Protein AF-A0A3S0EHK7-F1 (afdb_monomer)

Foldseek 3Di:
DDDDDPDPDPPDDDDDDDDPVVVVVLCVVCVVVVHDSVVSVCCVVPPDPDDDPDPDDAAEQDADPVLLVLLVVLLVVLLVQLVCCVPPVDDRDPCVVVSLVVLVVSLCVSVVCVVVTPAHAYDPSRLVSLVSSLVSLVSVCVSCVVNVHDDDPSSVVSNVSSVVVNVRHPYPVPD

Sequence (175 aa):
MGRPRKDEPRDQQHNIRFTAAEIVRIQQNAARSGKTLLEFSRTALLRRPRPPRGKNAPTLIVFSAPVIAAWQQLGAQLNDIAHRMNARDVLPPSELRRILAELQRLLRSGLRHYRDHARYALAPPVRFHLRKVGANLVQLRQRHDDLGLPAPAALLRLLEAIRAIMRGDRSPDAA

Structure (mmCIF, N/CA/C/O backbone):
data_AF-A0A3S0EHK7-F1
#
_entry.id   AF-A0A3S0EHK7-F1
#
loop_
_atom_site.group_PDB
_atom_site.id
_atom_site.type_symbol
_atom_site.label_atom_id
_atom_site.label_alt_id
_atom_site.label_comp_id
_atom_site.label_asym_id
_atom_site.label_entity_id
_atom_site.label_seq_id
_atom_site.pdbx_PDB_ins_code
_atom_site.Cartn_x
_atom_site.Cartn_y
_atom_site.Cartn_z
_atom_site.occupancy
_atom_site.B_iso_or_equiv
_atom_site.auth_seq_id
_atom_site.auth_comp_id
_atom_site.auth_asym_id
_atom_site.auth_atom_id
_atom_site.pdbx_PDB_model_num
ATOM 1 N N . MET A 1 1 ? 8.890 -2.214 38.160 1.00 37.72 1 MET A N 1
ATOM 2 C CA . MET A 1 1 ? 7.509 -1.967 37.682 1.00 37.72 1 MET A CA 1
ATOM 3 C C . MET A 1 1 ? 7.203 -0.484 37.862 1.00 37.72 1 MET A C 1
ATOM 5 O O . MET A 1 1 ? 6.965 -0.059 38.984 1.00 37.72 1 MET A O 1
ATOM 9 N N . GLY A 1 2 ? 7.333 0.331 36.809 1.00 51.59 2 GLY A N 1
ATOM 10 C CA . GLY A 1 2 ? 7.104 1.779 36.895 1.00 51.59 2 GLY A CA 1
ATOM 11 C C . GLY A 1 2 ? 5.619 2.096 37.089 1.00 51.59 2 GLY A C 1
ATOM 12 O O . GLY A 1 2 ? 4.790 1.671 36.290 1.00 51.59 2 GLY A O 1
ATOM 13 N N . ARG A 1 3 ? 5.281 2.807 38.168 1.00 45.50 3 ARG A N 1
ATOM 14 C CA . ARG A 1 3 ? 3.918 3.266 38.474 1.00 45.50 3 ARG A CA 1
ATOM 15 C C . ARG A 1 3 ? 3.514 4.362 37.464 1.00 45.50 3 ARG A C 1
ATOM 17 O O . ARG A 1 3 ? 4.344 5.235 37.212 1.00 45.50 3 ARG A O 1
ATOM 24 N N . PRO A 1 4 ? 2.290 4.361 36.898 1.00 50.00 4 PRO A N 1
ATOM 25 C CA . PRO A 1 4 ? 1.850 5.414 35.981 1.00 50.00 4 PRO A CA 1
ATOM 26 C C . PRO A 1 4 ? 1.918 6.783 36.669 1.00 50.00 4 PRO A C 1
ATOM 28 O O . PRO A 1 4 ? 1.369 6.950 37.761 1.00 50.00 4 PRO A O 1
ATOM 31 N N . ARG A 1 5 ? 2.615 7.747 36.057 1.00 57.34 5 ARG A N 1
ATOM 32 C CA . ARG A 1 5 ? 2.638 9.138 36.529 1.00 57.34 5 ARG A CA 1
ATOM 33 C C . ARG A 1 5 ? 1.283 9.777 36.224 1.00 57.34 5 ARG A C 1
ATOM 35 O O . ARG A 1 5 ? 0.713 9.548 35.163 1.00 57.34 5 ARG A O 1
ATOM 42 N N . LYS A 1 6 ? 0.759 10.530 37.188 1.00 56.47 6 LYS A N 1
ATOM 43 C CA . LYS A 1 6 ? -0.621 11.040 37.214 1.00 56.47 6 LYS A CA 1
ATOM 44 C C . LYS A 1 6 ? -0.886 12.152 36.182 1.00 56.47 6 LYS A C 1
ATOM 46 O O . LYS A 1 6 ? -2.045 12.461 35.930 1.00 56.47 6 LYS A O 1
ATOM 51 N N . ASP A 1 7 ? 0.165 12.664 35.540 1.00 58.81 7 ASP A N 1
ATOM 52 C CA . ASP A 1 7 ? 0.149 13.948 34.836 1.00 58.81 7 ASP A CA 1
ATOM 53 C C . ASP A 1 7 ? 0.661 13.843 33.390 1.00 58.81 7 ASP A C 1
ATOM 55 O O . ASP A 1 7 ? 1.531 14.603 32.976 1.00 58.81 7 ASP A O 1
ATOM 59 N N . GLU A 1 8 ? 0.160 12.889 32.601 1.00 61.78 8 GLU A N 1
ATOM 60 C CA . GLU A 1 8 ? 0.342 12.981 31.147 1.00 61.78 8 GLU A CA 1
ATOM 61 C C . GLU A 1 8 ? -0.636 14.044 30.604 1.00 61.78 8 GLU A C 1
ATOM 63 O O . GLU A 1 8 ? -1.859 13.856 30.716 1.00 61.78 8 GLU A O 1
ATOM 68 N N . PRO A 1 9 ? -0.143 15.189 30.087 1.00 69.88 9 PRO A N 1
ATOM 69 C CA . PRO A 1 9 ? -1.007 16.263 29.624 1.00 69.88 9 PRO A CA 1
ATOM 70 C C . PRO A 1 9 ? -1.826 15.789 28.421 1.00 69.88 9 PRO A C 1
ATOM 72 O O . PRO A 1 9 ? -1.322 15.156 27.499 1.00 69.88 9 PRO A O 1
ATOM 75 N N . ARG A 1 10 ? -3.129 16.078 28.446 1.00 73.12 10 ARG A N 1
ATOM 76 C CA . ARG A 1 10 ? -4.066 15.749 27.363 1.00 73.12 10 ARG A CA 1
ATOM 77 C C . ARG A 1 10 ? -4.191 16.960 26.440 1.00 73.12 10 ARG A C 1
ATOM 79 O O . ARG A 1 10 ? -5.172 17.690 26.530 1.00 73.12 10 ARG A O 1
ATOM 86 N N . ASP A 1 11 ? -3.178 17.187 25.614 1.00 83.00 11 ASP A N 1
ATOM 87 C CA . ASP A 1 11 ? -3.013 18.370 24.756 1.00 83.00 11 ASP A CA 1
ATOM 88 C C . ASP A 1 11 ? -3.663 18.243 23.364 1.00 83.00 11 ASP A C 1
ATOM 90 O O . ASP A 1 11 ? -3.889 19.246 22.690 1.00 83.00 11 ASP A O 1
ATOM 94 N N . GLN A 1 12 ? -4.013 17.027 22.935 1.00 77.62 12 GLN A N 1
ATOM 95 C CA . GLN A 1 12 ? -4.626 16.774 21.627 1.00 77.62 12 GLN A CA 1
ATOM 96 C C . GLN A 1 12 ? -6.159 16.710 21.687 1.00 77.62 12 GLN A C 1
ATOM 98 O O . GLN A 1 12 ? -6.745 15.968 22.482 1.00 77.62 12 GLN A O 1
ATOM 103 N N . GLN A 1 13 ? -6.814 17.438 20.777 1.00 84.12 13 GLN A N 1
ATOM 104 C CA . GLN A 1 13 ? -8.269 17.464 20.614 1.00 84.12 13 GLN A CA 1
ATOM 105 C C . GLN A 1 13 ? -8.695 16.849 19.274 1.00 84.12 13 GLN A C 1
ATOM 107 O O . GLN A 1 13 ? -8.179 17.201 18.216 1.00 84.12 13 GLN A O 1
ATOM 112 N N . HIS A 1 14 ? -9.704 15.974 19.315 1.00 81.06 14 HIS A N 1
ATOM 113 C CA . HIS A 1 14 ? -10.404 15.474 18.130 1.00 81.06 14 HIS A CA 1
ATOM 114 C C . HIS A 1 14 ? -11.820 16.050 18.073 1.00 81.06 14 HIS A C 1
ATOM 116 O O . HIS A 1 14 ? -12.615 15.843 18.990 1.00 81.06 14 HIS A O 1
ATOM 122 N N . ASN A 1 15 ? -12.145 16.742 16.980 1.00 86.81 15 ASN A N 1
ATOM 123 C CA . ASN A 1 15 ? -13.466 17.329 16.763 1.00 86.81 15 ASN A CA 1
ATOM 124 C C . ASN A 1 15 ? -14.380 16.337 16.035 1.00 86.81 15 ASN A C 1
ATOM 126 O O . ASN A 1 15 ? -14.099 15.949 14.903 1.00 86.81 15 ASN A O 1
ATOM 130 N N . ILE A 1 16 ? -15.486 15.955 16.676 1.00 85.94 16 ILE A N 1
ATOM 131 C CA . ILE A 1 16 ? -16.514 15.071 16.114 1.00 85.94 16 ILE A CA 1
ATOM 132 C C . ILE A 1 16 ? -17.828 15.849 16.081 1.00 85.94 16 ILE A C 1
ATOM 134 O O . ILE A 1 16 ? -18.211 16.465 17.075 1.00 85.94 16 ILE A O 1
ATOM 138 N N . ARG A 1 17 ? -18.505 15.847 14.930 1.00 90.50 17 ARG A N 1
ATOM 139 C CA . ARG A 1 17 ? -19.806 16.502 14.757 1.00 90.50 17 ARG A CA 1
ATOM 140 C C . ARG A 1 17 ? -20.922 15.500 15.026 1.00 90.50 17 ARG A C 1
ATOM 142 O O . ARG A 1 17 ? -20.837 14.362 14.577 1.00 90.50 17 ARG A O 1
ATOM 149 N N . PHE A 1 18 ? -21.958 15.953 15.720 1.00 87.31 18 PHE A N 1
ATOM 150 C CA . PHE A 1 18 ? -23.148 15.172 16.036 1.00 87.31 18 PHE A CA 1
ATO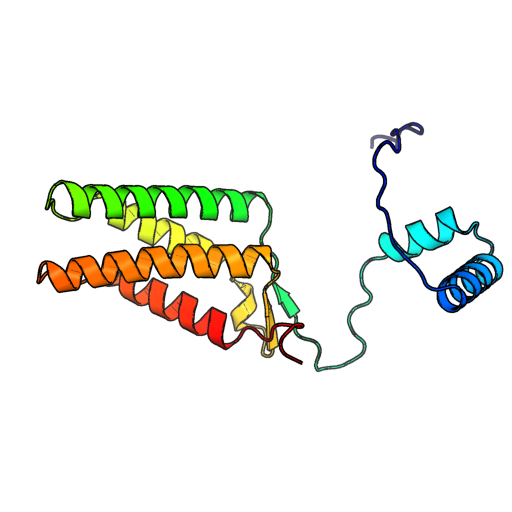M 151 C C . PHE A 1 18 ? -24.393 15.979 15.693 1.00 87.31 18 PHE A C 1
ATOM 153 O O . PHE A 1 18 ? -24.412 17.204 15.815 1.00 87.31 18 PHE A O 1
ATOM 160 N N . THR A 1 19 ? -25.448 15.280 15.310 1.00 90.19 19 THR A N 1
ATOM 161 C CA . THR A 1 19 ? -26.805 15.817 15.278 1.00 90.19 19 THR A CA 1
ATOM 162 C C . THR A 1 19 ? -27.352 15.983 16.700 1.00 90.19 19 THR A C 1
ATOM 164 O O . THR A 1 19 ? -26.865 15.370 17.656 1.00 90.19 19 THR A O 1
ATOM 167 N N . ALA A 1 20 ? -28.413 16.779 16.858 1.00 86.56 20 ALA A N 1
ATOM 168 C CA . ALA A 1 20 ? -29.058 16.976 18.158 1.00 86.56 20 ALA A CA 1
ATOM 169 C C . ALA A 1 20 ? -29.548 15.651 18.781 1.00 86.56 20 ALA A C 1
ATOM 171 O O . ALA A 1 20 ? -29.351 15.411 19.973 1.00 86.56 20 ALA A O 1
ATOM 172 N N . ALA A 1 21 ? -30.119 14.755 17.968 1.00 87.19 21 ALA A N 1
ATOM 173 C CA . ALA A 1 21 ? -30.598 13.449 18.422 1.00 87.19 21 ALA A CA 1
ATOM 174 C C . ALA A 1 21 ? -29.456 12.548 18.926 1.00 87.19 21 ALA A C 1
ATOM 176 O O . ALA A 1 21 ? -29.597 11.847 19.932 1.00 87.19 21 ALA A O 1
ATOM 177 N N . GLU A 1 22 ? -28.303 12.586 18.258 1.00 86.25 22 GLU A N 1
ATOM 178 C CA . GLU A 1 22 ? -27.121 11.833 18.677 1.00 86.25 22 GLU A CA 1
ATOM 179 C C . GLU A 1 22 ? -26.559 12.356 19.999 1.00 86.25 22 GLU A C 1
ATOM 181 O O . GLU A 1 22 ? -26.234 11.549 20.869 1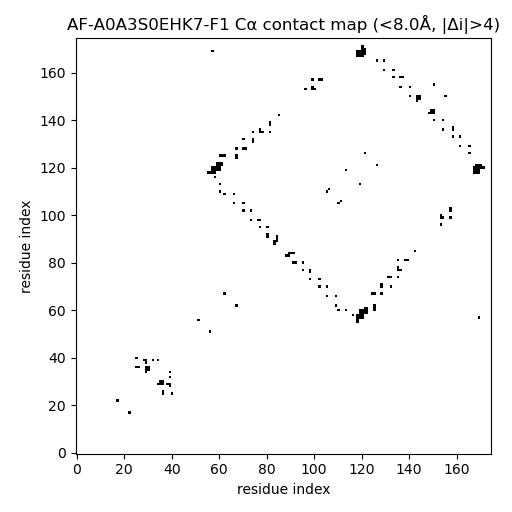.00 86.25 22 GLU A O 1
ATOM 186 N N . ILE A 1 23 ? -26.516 13.679 20.202 1.00 90.38 23 ILE A N 1
ATOM 187 C CA . ILE A 1 23 ? -26.066 14.274 21.470 1.00 90.38 23 ILE A CA 1
ATOM 188 C C . ILE A 1 23 ? -26.931 13.794 22.636 1.00 90.38 23 ILE A C 1
ATOM 190 O O . ILE A 1 23 ? -26.388 13.313 23.634 1.00 90.38 23 ILE A O 1
ATOM 194 N N . VAL A 1 24 ? -28.260 13.846 22.496 1.00 91.00 24 VAL A N 1
ATOM 195 C CA . VAL A 1 24 ? -29.192 13.366 23.532 1.00 91.00 24 VAL A CA 1
ATOM 196 C C . VAL A 1 24 ? -28.928 11.895 23.852 1.00 91.00 24 VAL A C 1
ATOM 198 O O . VAL A 1 24 ? -28.834 11.506 25.017 1.00 91.00 24 VAL A O 1
ATOM 201 N N . ARG A 1 25 ? -28.729 11.065 22.824 1.00 91.38 25 ARG A N 1
ATOM 202 C CA . ARG A 1 25 ? -28.456 9.635 22.997 1.00 91.38 25 ARG A CA 1
ATOM 203 C C . ARG A 1 25 ? -27.138 9.378 23.728 1.00 91.38 25 ARG A C 1
ATOM 205 O O . ARG A 1 25 ? -27.076 8.498 24.588 1.00 91.38 25 ARG A O 1
ATOM 212 N N . ILE A 1 26 ? -26.080 10.120 23.408 1.00 90.25 26 ILE A N 1
ATOM 213 C CA . ILE A 1 26 ? -24.777 9.969 24.070 1.00 90.25 26 ILE A CA 1
ATOM 214 C C . ILE A 1 26 ? -24.874 10.426 25.531 1.00 90.25 26 ILE A C 1
ATOM 216 O O . ILE A 1 26 ? -24.382 9.720 26.410 1.00 90.25 26 ILE A O 1
ATOM 220 N N . GLN A 1 27 ? -25.558 11.538 25.813 1.00 91.25 27 GLN A N 1
ATOM 221 C CA . GLN A 1 27 ? -25.785 12.024 27.178 1.00 91.25 27 GLN A CA 1
ATOM 222 C C . GLN A 1 27 ? -26.566 11.015 28.028 1.00 91.25 27 GLN A C 1
ATOM 224 O O . GLN A 1 27 ? -26.149 10.696 29.141 1.00 91.25 27 GLN A O 1
ATOM 229 N N . GLN A 1 28 ? -27.643 10.437 27.489 1.00 89.38 28 GLN A N 1
ATOM 230 C CA . GLN A 1 28 ? -28.406 9.384 28.167 1.00 89.38 28 GLN A CA 1
ATOM 231 C C . GLN A 1 28 ? -27.545 8.151 28.466 1.00 89.38 28 GLN A C 1
ATOM 233 O O . GLN A 1 28 ? -27.627 7.578 29.552 1.00 89.38 28 GLN A O 1
ATOM 238 N N . ASN A 1 29 ? -26.695 7.736 27.524 1.00 89.19 29 ASN A N 1
ATOM 239 C CA . ASN A 1 29 ? -25.797 6.600 27.730 1.00 89.19 29 ASN A CA 1
ATOM 240 C C . ASN A 1 29 ? -24.704 6.899 28.764 1.00 89.19 29 ASN A C 1
ATOM 242 O O . ASN A 1 29 ? -24.354 6.013 29.547 1.00 89.19 29 ASN A O 1
ATOM 246 N N . ALA A 1 30 ? -24.187 8.128 28.794 1.00 92.06 30 ALA A N 1
ATOM 247 C CA . ALA A 1 30 ? -23.236 8.581 29.802 1.00 92.06 30 ALA A CA 1
ATOM 248 C C . ALA A 1 30 ? -23.867 8.535 31.203 1.00 92.06 30 ALA A C 1
ATOM 250 O O . ALA A 1 30 ? -23.317 7.881 32.091 1.00 92.06 30 ALA A O 1
ATOM 251 N N . ALA A 1 31 ? -25.076 9.089 31.350 1.00 90.31 31 ALA A N 1
ATOM 252 C CA . ALA A 1 31 ? -25.845 9.063 32.594 1.00 90.31 31 ALA A CA 1
ATOM 253 C C . ALA A 1 31 ? -26.123 7.630 33.077 1.00 90.31 31 ALA A C 1
ATOM 255 O O . ALA A 1 31 ? -25.832 7.295 34.222 1.00 90.31 31 ALA A O 1
ATOM 256 N N . ARG A 1 32 ? -26.583 6.741 32.184 1.00 88.25 32 ARG A N 1
ATOM 257 C CA . ARG A 1 32 ? -26.795 5.310 32.490 1.00 88.25 32 ARG A CA 1
ATOM 258 C C . ARG A 1 32 ? -25.526 4.584 32.929 1.00 88.25 32 ARG A C 1
ATOM 260 O O . ARG A 1 32 ? -25.604 3.591 33.639 1.00 88.25 32 ARG A O 1
ATOM 267 N N . SER A 1 33 ? -24.368 5.056 32.478 1.00 86.19 33 SER A N 1
ATOM 268 C CA . SER A 1 33 ? -23.067 4.478 32.813 1.00 86.19 33 SER A CA 1
ATOM 269 C C . SER A 1 33 ? -22.430 5.117 34.052 1.00 86.19 33 SER A C 1
ATOM 271 O O . SER A 1 33 ? -21.305 4.745 34.382 1.00 86.19 33 SER A O 1
ATOM 273 N N . GLY A 1 34 ? -23.089 6.098 34.685 1.00 91.12 34 GLY A N 1
ATOM 274 C CA . GLY A 1 34 ? -22.540 6.875 35.800 1.00 91.12 34 GLY A CA 1
ATOM 275 C C . GLY A 1 34 ? -21.307 7.704 35.426 1.00 91.12 34 GLY A C 1
ATOM 276 O O . GLY A 1 34 ? -20.465 7.963 36.277 1.00 91.12 34 GLY A O 1
ATOM 277 N N . LYS A 1 35 ? -21.153 8.063 34.145 1.00 90.75 35 LYS A N 1
ATOM 278 C CA . LYS A 1 35 ? -19.978 8.765 33.610 1.00 90.75 35 LYS A CA 1
ATOM 279 C C . LYS A 1 35 ? -20.350 10.149 33.114 1.00 90.75 35 LYS A C 1
ATOM 281 O O . LYS A 1 35 ? -21.442 10.353 32.587 1.00 90.75 35 LYS A O 1
ATOM 286 N N . THR A 1 36 ? -19.398 11.074 33.170 1.00 90.06 36 THR A N 1
ATOM 287 C CA . THR A 1 36 ? -19.516 12.327 32.420 1.00 90.06 36 THR A CA 1
ATOM 288 C C . THR A 1 36 ? -19.488 12.053 30.913 1.00 90.06 36 THR A C 1
ATOM 290 O O . THR A 1 36 ? -18.963 11.034 30.451 1.00 90.06 36 THR A O 1
ATOM 293 N N . LEU A 1 37 ? -20.025 12.979 30.115 1.00 87.56 37 LEU A N 1
ATOM 294 C CA . LEU A 1 37 ? -20.027 12.867 28.652 1.00 87.56 37 LEU A CA 1
ATOM 295 C C . LEU A 1 37 ? -18.612 12.649 28.088 1.00 87.56 37 LEU A C 1
ATOM 297 O O . LEU A 1 37 ? -18.418 11.819 27.198 1.00 87.56 37 LEU A O 1
ATOM 301 N N . LEU A 1 38 ? -17.618 13.350 28.641 1.00 86.38 38 LEU A N 1
ATOM 302 C CA . LEU A 1 38 ? -16.217 13.235 28.243 1.00 86.38 38 LEU A CA 1
ATOM 303 C C . LEU A 1 38 ? -15.653 11.842 28.555 1.00 86.38 38 LEU A C 1
ATOM 305 O O . LEU A 1 38 ? -15.054 11.206 27.688 1.00 86.38 38 LEU A O 1
ATOM 309 N N . GLU A 1 39 ? -15.857 11.338 29.772 1.00 87.19 39 GLU A N 1
ATOM 310 C CA . GLU A 1 39 ? -15.382 10.011 30.184 1.00 87.19 39 GLU A CA 1
ATOM 311 C C . GLU A 1 39 ? -16.064 8.890 29.410 1.00 87.19 39 GLU A C 1
ATOM 313 O O . GLU A 1 39 ? -15.415 7.913 29.024 1.00 87.19 39 GLU A O 1
ATOM 318 N N . PHE A 1 40 ? -17.367 9.026 29.164 1.00 90.38 40 PHE A N 1
ATOM 319 C CA . PHE A 1 40 ? -18.125 8.087 28.355 1.00 90.38 40 PHE A CA 1
ATOM 320 C C . PHE A 1 40 ? -17.590 8.055 26.922 1.00 90.38 40 PHE A C 1
ATOM 322 O O . PHE A 1 40 ? -17.248 6.981 26.427 1.00 90.38 40 PHE A O 1
ATOM 329 N N . SER A 1 41 ? -17.425 9.223 26.297 1.00 87.94 41 SER A N 1
ATOM 330 C CA . SER A 1 41 ? -16.914 9.349 24.928 1.00 87.94 41 SER A CA 1
ATOM 331 C C . SER A 1 41 ? -15.496 8.794 24.809 1.00 87.94 41 SER A C 1
ATOM 333 O O . SER A 1 41 ? -15.219 7.988 23.925 1.00 87.94 41 SER A O 1
ATOM 335 N N . ARG A 1 42 ? -14.609 9.122 25.756 1.00 87.56 42 ARG A N 1
ATOM 336 C CA . ARG A 1 42 ? -13.255 8.553 25.818 1.00 87.56 42 ARG A CA 1
ATOM 337 C C . ARG A 1 42 ? -13.282 7.044 25.995 1.00 87.56 42 ARG A C 1
ATOM 339 O O . ARG A 1 42 ? -12.563 6.346 25.292 1.00 87.56 42 ARG A O 1
ATOM 346 N N . THR A 1 43 ? -14.114 6.527 26.900 1.00 86.56 43 THR A N 1
ATOM 347 C CA . THR A 1 43 ? -14.249 5.075 27.083 1.00 86.56 43 THR A CA 1
ATOM 348 C C . THR A 1 43 ? -14.708 4.421 25.784 1.00 86.56 43 THR A C 1
ATOM 350 O O . THR A 1 43 ? -14.182 3.376 25.430 1.00 86.56 43 THR A O 1
ATOM 353 N N . ALA A 1 44 ? -15.672 5.016 25.079 1.00 84.81 44 ALA A N 1
ATOM 354 C CA . ALA A 1 44 ? -16.195 4.490 23.826 1.00 84.81 44 ALA A CA 1
ATOM 355 C C . ALA A 1 44 ? -15.137 4.489 22.710 1.00 84.81 44 ALA A C 1
ATOM 357 O O . ALA A 1 44 ? -14.984 3.471 22.043 1.00 84.81 44 ALA A O 1
ATOM 358 N N . LEU A 1 45 ? -14.377 5.580 22.563 1.00 84.88 45 LEU A N 1
ATOM 359 C CA . LEU A 1 45 ? -13.318 5.732 21.556 1.00 84.88 45 LEU A CA 1
ATOM 360 C C . LEU A 1 45 ? -12.097 4.846 21.831 1.00 84.88 45 LEU A C 1
ATOM 362 O O . LEU A 1 45 ? -11.498 4.313 20.905 1.00 84.88 45 LEU A O 1
ATOM 366 N N . LEU A 1 46 ? -11.730 4.678 23.103 1.00 85.06 46 LEU A N 1
ATOM 367 C CA . LEU A 1 46 ? -10.581 3.868 23.518 1.00 85.06 46 LEU A CA 1
ATOM 368 C C . LEU A 1 46 ? -10.937 2.394 23.731 1.00 85.06 46 LEU A C 1
ATOM 370 O O . LEU A 1 46 ? -10.051 1.571 23.978 1.00 85.06 46 LEU A O 1
ATOM 374 N N . ARG A 1 47 ? -12.227 2.034 23.680 1.00 81.44 47 ARG A N 1
ATOM 375 C CA . ARG A 1 47 ? -12.640 0.643 23.833 1.00 81.44 47 ARG A CA 1
ATOM 376 C C . ARG A 1 47 ? -12.019 -0.154 22.698 1.00 81.44 47 ARG A C 1
ATOM 378 O O . ARG A 1 47 ? -12.219 0.175 21.532 1.00 81.44 47 ARG A O 1
ATOM 385 N N . ARG A 1 48 ? -11.330 -1.252 23.035 1.00 66.62 48 ARG A N 1
ATOM 386 C CA . ARG A 1 48 ? -10.946 -2.235 22.018 1.00 66.62 48 ARG A CA 1
ATOM 387 C C . ARG A 1 48 ? -12.197 -2.588 21.208 1.00 66.62 48 ARG A C 1
ATOM 389 O O . ARG A 1 48 ? -13.223 -2.892 21.836 1.00 66.62 48 ARG A O 1
ATOM 396 N N . PRO A 1 49 ? -12.132 -2.539 19.866 1.00 62.06 49 PRO A N 1
ATOM 397 C CA . PRO A 1 49 ? -13.242 -2.951 19.029 1.00 62.06 49 PRO A CA 1
ATOM 398 C C . PRO A 1 49 ? -13.714 -4.315 19.515 1.00 62.06 49 PRO A C 1
ATOM 400 O O . PRO A 1 49 ? -12.909 -5.238 19.668 1.00 62.06 49 PRO A O 1
ATOM 403 N N . ARG A 1 50 ? -15.005 -4.435 19.839 1.00 57.25 50 ARG A N 1
ATOM 404 C CA . ARG A 1 50 ? -15.557 -5.763 20.097 1.00 57.25 50 ARG A CA 1
ATOM 405 C C . ARG A 1 50 ? -15.347 -6.571 18.817 1.00 57.25 50 ARG A C 1
ATOM 407 O O . ARG A 1 50 ? -15.639 -6.031 17.747 1.00 57.25 50 ARG A O 1
ATOM 414 N N . PRO A 1 51 ? -14.856 -7.821 18.904 1.00 52.47 51 PRO A N 1
ATOM 415 C CA . PRO A 1 51 ? -14.821 -8.674 17.733 1.00 52.47 51 PRO A CA 1
ATOM 416 C C . PRO A 1 51 ? -16.237 -8.691 17.144 1.00 52.47 51 PRO A C 1
ATOM 418 O O . PRO A 1 51 ? -17.211 -8.782 17.906 1.00 52.47 51 PRO A O 1
ATOM 421 N N . PRO A 1 52 ? -16.371 -8.494 15.826 1.00 53.59 52 PRO A N 1
ATOM 422 C CA . PRO A 1 52 ? -17.670 -8.380 15.191 1.00 53.59 52 PRO A CA 1
ATOM 423 C C . PRO A 1 52 ? -18.518 -9.602 15.553 1.00 53.59 52 PRO A C 1
ATOM 425 O O . PRO A 1 52 ? -18.095 -10.746 15.387 1.00 53.59 52 PRO A O 1
ATOM 428 N N . ARG A 1 53 ? -19.722 -9.366 16.084 1.00 49.84 53 ARG A N 1
ATOM 429 C CA . ARG A 1 53 ? -20.713 -10.428 16.284 1.00 49.84 53 ARG A CA 1
ATOM 430 C C . ARG A 1 53 ? -21.259 -10.815 14.910 1.00 49.84 53 ARG A C 1
ATOM 432 O O . ARG A 1 53 ? -22.238 -10.250 14.446 1.00 49.84 53 ARG A O 1
ATOM 439 N N . GLY A 1 54 ? -20.579 -11.745 14.247 1.00 53.19 54 GLY A N 1
ATOM 440 C CA . GLY A 1 54 ? -21.001 -12.327 12.977 1.00 53.19 54 GLY A CA 1
ATOM 441 C C . GLY A 1 54 ? -19.849 -13.033 12.269 1.00 53.19 54 GLY A C 1
ATOM 442 O O . GLY A 1 54 ? -18.743 -12.506 12.210 1.00 53.19 54 GLY A O 1
ATOM 443 N N . LYS A 1 55 ? -20.115 -14.201 11.672 1.00 56.91 55 LYS A N 1
ATOM 444 C CA . LYS A 1 55 ? -19.138 -15.013 10.914 1.00 56.91 55 LYS A CA 1
ATOM 445 C C . LYS A 1 55 ? -18.605 -14.344 9.625 1.00 56.91 55 LYS A C 1
ATOM 447 O O . LYS A 1 55 ? -17.875 -14.980 8.876 1.00 56.91 55 LYS A O 1
ATOM 452 N N . ASN A 1 56 ? -18.973 -13.089 9.344 1.00 59.97 56 ASN A N 1
ATOM 453 C CA . ASN A 1 56 ? -18.901 -12.503 7.999 1.00 59.97 56 ASN A CA 1
ATOM 454 C C . ASN A 1 56 ? -18.187 -11.146 7.889 1.00 59.97 56 ASN A C 1
ATOM 456 O O . ASN 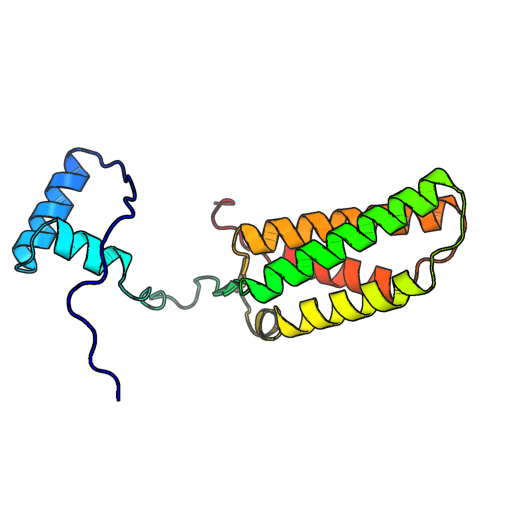A 1 56 ? -18.074 -10.643 6.769 1.00 59.97 56 ASN A O 1
ATOM 460 N N . ALA A 1 57 ? -17.733 -10.538 8.988 1.00 62.88 57 ALA A N 1
ATOM 461 C CA . ALA A 1 57 ? -17.044 -9.249 8.912 1.00 62.88 57 ALA A CA 1
ATOM 462 C C . ALA A 1 57 ? -15.606 -9.438 8.390 1.00 62.88 57 ALA A C 1
ATOM 464 O O . ALA A 1 57 ? -14.900 -10.312 8.897 1.00 62.88 57 ALA A O 1
ATOM 465 N N . PRO A 1 58 ? -15.167 -8.658 7.385 1.00 71.31 58 PRO A N 1
ATOM 466 C CA . PRO A 1 58 ? -13.828 -8.795 6.832 1.00 71.31 58 PRO A CA 1
ATOM 467 C C . PRO A 1 58 ? -12.774 -8.416 7.875 1.00 71.31 58 PRO A C 1
ATOM 469 O O . PRO A 1 58 ? -12.908 -7.408 8.571 1.00 71.31 58 PRO A O 1
ATOM 472 N N . THR A 1 59 ? -11.699 -9.198 7.958 1.00 78.25 59 THR A N 1
ATOM 473 C CA . THR A 1 59 ? -10.541 -8.832 8.779 1.00 78.25 59 THR A CA 1
ATOM 474 C C . THR A 1 59 ? -9.894 -7.577 8.202 1.00 78.25 59 THR A C 1
ATOM 476 O O . THR A 1 59 ? -9.507 -7.562 7.032 1.00 78.25 59 THR A O 1
ATOM 479 N N . LEU A 1 60 ? -9.761 -6.525 9.012 1.00 81.56 60 LEU A N 1
ATOM 480 C CA . LEU A 1 60 ? -9.042 -5.322 8.606 1.00 81.56 60 LEU A CA 1
ATOM 481 C C . LEU A 1 60 ? -7.532 -5.572 8.672 1.00 81.56 60 LEU A C 1
ATOM 483 O O . LEU A 1 60 ? -6.982 -5.848 9.737 1.00 81.56 60 LEU A O 1
ATOM 487 N N . ILE A 1 61 ? -6.860 -5.437 7.536 1.00 81.88 61 ILE A N 1
ATOM 488 C CA . ILE A 1 61 ? -5.410 -5.549 7.417 1.00 81.88 61 ILE A CA 1
ATOM 489 C C . ILE A 1 61 ? -4.799 -4.163 7.573 1.00 81.88 61 ILE A C 1
ATOM 491 O O . ILE A 1 61 ? -5.075 -3.248 6.792 1.00 81.88 61 ILE A O 1
ATOM 495 N N . VAL A 1 62 ? -3.927 -4.032 8.568 1.00 83.00 62 VAL A N 1
ATOM 496 C CA . VAL A 1 62 ? -3.213 -2.797 8.891 1.00 83.00 62 VAL A CA 1
ATOM 497 C C . VAL A 1 62 ? -1.717 -3.090 8.907 1.00 83.00 62 VAL A C 1
ATOM 499 O O . VAL A 1 62 ? -1.278 -4.065 9.514 1.00 83.00 62 VAL A O 1
ATOM 502 N N . PHE 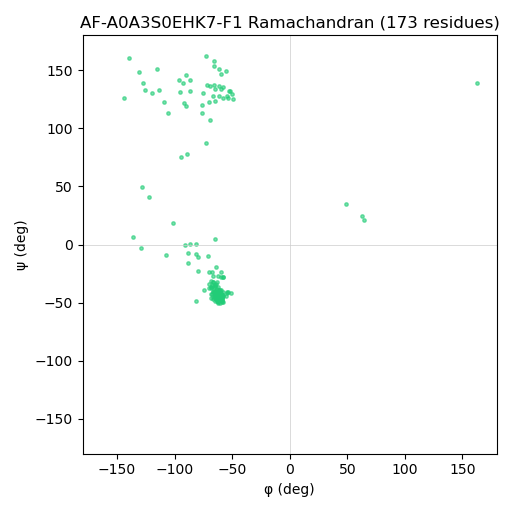A 1 63 ? -0.925 -2.245 8.251 1.00 81.75 63 PHE A N 1
ATOM 503 C CA . PHE A 1 63 ? 0.530 -2.277 8.380 1.00 81.75 63 PHE A CA 1
ATOM 504 C C . PHE A 1 63 ? 0.963 -1.436 9.575 1.00 81.75 63 PHE A C 1
ATOM 506 O O . PHE A 1 63 ? 0.413 -0.364 9.822 1.00 81.75 63 PHE A O 1
ATOM 513 N N . SER A 1 64 ? 1.970 -1.910 10.307 1.00 81.56 64 SER A N 1
ATOM 514 C CA . SER A 1 64 ? 2.597 -1.100 11.347 1.00 81.56 64 SER A CA 1
ATOM 515 C C . SER A 1 64 ? 3.311 0.105 10.727 1.00 81.56 64 SER A C 1
ATOM 517 O O . SER A 1 64 ? 3.754 0.053 9.577 1.00 81.56 64 SER A O 1
ATOM 519 N N . ALA A 1 65 ? 3.459 1.190 11.490 1.00 81.56 65 ALA A N 1
ATOM 520 C CA . ALA A 1 65 ? 4.137 2.397 11.012 1.00 81.56 65 ALA A CA 1
ATOM 521 C C . ALA A 1 65 ? 5.554 2.131 10.443 1.00 81.56 65 ALA A C 1
ATOM 523 O O . ALA A 1 65 ? 5.849 2.647 9.365 1.00 81.56 65 ALA A O 1
ATOM 524 N N . PRO A 1 66 ? 6.400 1.265 11.048 1.00 84.44 66 PRO A N 1
ATOM 525 C CA . PRO A 1 66 ? 7.695 0.911 10.459 1.00 84.44 66 PRO A CA 1
ATOM 526 C C . PRO A 1 66 ? 7.579 0.207 9.100 1.00 84.44 66 PRO A C 1
ATOM 528 O O . PRO A 1 66 ? 8.386 0.447 8.205 1.00 84.44 66 PRO A O 1
ATOM 531 N N . VAL A 1 67 ? 6.561 -0.641 8.916 1.00 83.00 67 VAL A N 1
ATOM 532 C CA . VAL A 1 67 ? 6.311 -1.315 7.633 1.00 83.00 67 VAL A CA 1
ATOM 533 C C . VAL A 1 67 ? 5.867 -0.302 6.583 1.00 83.00 67 VAL A C 1
ATOM 535 O O . VAL A 1 67 ? 6.364 -0.343 5.461 1.00 83.00 67 VAL A O 1
ATOM 538 N N . ILE A 1 68 ? 4.989 0.638 6.941 1.00 83.56 68 ILE A N 1
ATOM 539 C CA . ILE A 1 68 ? 4.563 1.722 6.046 1.00 83.56 68 ILE A CA 1
ATOM 540 C C . ILE A 1 68 ? 5.763 2.565 5.595 1.00 83.56 68 ILE A C 1
ATOM 542 O O . ILE A 1 68 ? 5.930 2.798 4.397 1.00 83.56 68 ILE A O 1
ATOM 546 N N . ALA A 1 69 ? 6.634 2.959 6.527 1.00 86.38 69 ALA A N 1
ATOM 547 C CA . ALA A 1 69 ? 7.840 3.724 6.217 1.00 86.38 69 ALA A CA 1
ATOM 548 C C . ALA A 1 69 ? 8.773 2.965 5.256 1.00 86.38 69 ALA A C 1
ATOM 550 O O . ALA A 1 69 ? 9.230 3.532 4.262 1.00 86.38 69 ALA A O 1
ATOM 551 N N . ALA A 1 70 ? 8.990 1.666 5.489 1.00 87.00 70 ALA A N 1
ATOM 552 C CA . ALA A 1 70 ? 9.797 0.828 4.602 1.00 87.00 70 ALA A CA 1
ATOM 553 C C . ALA A 1 70 ? 9.192 0.720 3.188 1.00 87.00 70 ALA A C 1
ATOM 555 O O . ALA A 1 70 ? 9.906 0.830 2.191 1.00 87.00 70 ALA A O 1
ATOM 556 N N . TRP A 1 71 ? 7.866 0.569 3.083 1.00 86.75 71 TRP A N 1
ATOM 557 C CA . TRP A 1 71 ? 7.151 0.586 1.801 1.00 86.75 71 TRP A CA 1
ATOM 558 C C . TRP A 1 71 ? 7.314 1.918 1.064 1.00 86.75 71 TRP A C 1
ATOM 560 O O . TRP A 1 71 ? 7.514 1.932 -0.151 1.00 86.75 71 TRP A O 1
ATOM 570 N N . GLN A 1 72 ? 7.243 3.038 1.782 1.00 87.69 72 GLN A N 1
ATOM 571 C CA . GLN A 1 72 ? 7.419 4.366 1.204 1.00 87.69 72 GLN A CA 1
ATOM 572 C C . GLN A 1 72 ? 8.838 4.571 0.662 1.00 87.69 72 GLN A C 1
ATOM 574 O O . GLN A 1 72 ? 8.982 5.054 -0.461 1.00 87.69 72 GLN A O 1
ATOM 579 N N . GLN A 1 73 ? 9.864 4.172 1.419 1.00 90.50 73 GLN A N 1
ATOM 580 C CA . GLN A 1 73 ? 11.262 4.280 0.994 1.00 90.50 73 GLN A CA 1
ATOM 581 C C . GLN A 1 73 ? 11.547 3.442 -0.257 1.00 90.50 73 GLN A C 1
ATOM 583 O O . GLN A 1 73 ? 12.085 3.961 -1.233 1.00 90.50 73 GLN A O 1
ATOM 588 N N . LEU A 1 74 ? 11.126 2.175 -0.275 1.00 88.12 74 LEU A N 1
ATOM 589 C CA . LEU A 1 74 ? 11.325 1.303 -1.438 1.00 88.12 74 LEU A CA 1
ATOM 590 C C . LEU A 1 74 ? 10.532 1.780 -2.659 1.00 88.12 74 LEU A C 1
ATOM 592 O O . LEU A 1 74 ? 11.021 1.716 -3.784 1.00 88.12 74 LEU A O 1
ATOM 596 N N . GLY A 1 75 ? 9.321 2.303 -2.447 1.00 86.69 75 GLY A N 1
ATOM 597 C CA . GLY A 1 75 ? 8.524 2.909 -3.510 1.00 86.69 75 GLY A CA 1
ATOM 598 C C . GLY A 1 75 ? 9.201 4.129 -4.142 1.00 86.69 75 GLY A C 1
ATOM 599 O O . GLY A 1 75 ? 9.139 4.278 -5.362 1.00 86.69 75 GLY A O 1
ATOM 600 N N . ALA A 1 76 ? 9.865 4.969 -3.341 1.00 87.31 76 ALA A N 1
ATOM 601 C CA . ALA A 1 76 ? 10.647 6.104 -3.833 1.00 87.31 76 ALA A CA 1
ATOM 602 C C . ALA A 1 76 ? 11.868 5.640 -4.641 1.00 87.31 76 ALA A C 1
ATOM 604 O O . ALA A 1 76 ? 12.039 6.067 -5.777 1.00 87.31 76 ALA A O 1
ATOM 605 N N . GLN A 1 77 ? 12.632 4.671 -4.128 1.00 87.81 77 GLN A N 1
ATOM 606 C CA . GLN A 1 77 ? 13.783 4.110 -4.846 1.00 87.81 77 GLN A CA 1
ATOM 607 C C . GLN A 1 77 ? 13.393 3.487 -6.196 1.00 87.81 77 GLN A C 1
ATOM 609 O O . GLN A 1 77 ? 14.109 3.650 -7.183 1.00 87.81 77 GLN A O 1
ATOM 614 N N . LEU A 1 78 ? 12.245 2.798 -6.268 1.00 85.50 78 LEU A N 1
ATOM 615 C CA . LEU A 1 78 ? 11.704 2.303 -7.539 1.00 85.50 78 LEU A CA 1
ATOM 616 C C . LEU A 1 78 ? 11.389 3.435 -8.515 1.00 85.50 78 LEU A C 1
ATOM 618 O O . LEU A 1 78 ? 11.686 3.314 -9.702 1.00 85.50 78 LEU A O 1
ATOM 622 N N . ASN A 1 79 ? 10.784 4.515 -8.022 1.00 86.06 79 ASN A N 1
ATOM 623 C CA . ASN A 1 79 ? 10.454 5.674 -8.841 1.00 86.06 79 ASN A CA 1
ATOM 624 C C . ASN A 1 79 ? 11.722 6.324 -9.413 1.00 86.06 79 ASN A C 1
ATOM 626 O O . ASN A 1 79 ? 11.788 6.621 -10.602 1.00 86.06 79 ASN A O 1
ATOM 630 N N . ASP A 1 80 ? 12.764 6.460 -8.594 1.00 85.56 80 ASP A N 1
ATOM 631 C CA . ASP A 1 80 ? 14.051 7.015 -9.020 1.00 85.56 80 ASP A CA 1
ATOM 632 C C . ASP A 1 80 ? 14.748 6.122 -10.054 1.00 85.56 80 ASP A C 1
ATOM 634 O O . ASP A 1 80 ? 15.396 6.613 -10.980 1.00 85.56 80 ASP A O 1
ATOM 638 N N . ILE A 1 81 ? 14.627 4.795 -9.930 1.00 82.88 81 ILE A N 1
ATOM 639 C CA . ILE A 1 81 ? 15.104 3.859 -10.958 1.00 82.88 81 ILE A CA 1
ATOM 640 C C . ILE A 1 81 ? 14.342 4.067 -12.265 1.00 82.88 81 ILE A C 1
ATOM 642 O O . ILE A 1 81 ? 14.980 4.200 -13.307 1.00 82.88 81 ILE A O 1
ATOM 646 N N . ALA A 1 82 ? 13.012 4.144 -12.214 1.00 79.56 82 ALA A N 1
ATOM 647 C CA . ALA A 1 82 ? 12.197 4.378 -13.401 1.00 79.56 82 ALA A CA 1
ATOM 648 C C . ALA A 1 82 ? 12.581 5.700 -14.090 1.00 79.56 82 ALA A C 1
ATOM 650 O O . ALA A 1 82 ? 12.824 5.717 -15.295 1.00 79.56 82 ALA A O 1
ATOM 651 N N . HIS A 1 83 ? 12.751 6.787 -13.331 1.00 82.62 83 HIS A N 1
ATOM 652 C CA . HIS A 1 83 ? 13.209 8.065 -13.879 1.00 82.62 83 HIS A CA 1
ATOM 653 C C . HIS A 1 83 ? 14.598 7.980 -14.516 1.00 82.62 83 HIS A C 1
ATOM 655 O O . HIS A 1 83 ? 14.798 8.522 -15.601 1.00 82.62 83 HIS A O 1
ATOM 661 N N . ARG A 1 84 ? 15.554 7.284 -13.891 1.00 79.19 84 ARG A N 1
ATOM 662 C CA . ARG A 1 84 ? 16.899 7.104 -14.463 1.00 79.19 84 ARG A CA 1
ATOM 663 C C . ARG A 1 84 ? 16.876 6.293 -15.758 1.00 79.19 84 ARG A C 1
ATOM 665 O O . ARG A 1 84 ? 17.562 6.670 -16.704 1.00 79.19 84 ARG A O 1
ATOM 672 N N . MET A 1 85 ? 16.069 5.235 -15.819 1.00 76.56 85 MET A N 1
ATOM 673 C CA . MET A 1 85 ? 15.869 4.446 -17.042 1.00 76.56 85 MET A CA 1
ATOM 674 C C . MET A 1 85 ? 15.217 5.270 -18.162 1.00 76.56 85 MET A C 1
ATOM 676 O O . MET A 1 85 ? 15.540 5.076 -19.332 1.00 76.56 85 MET A O 1
ATOM 680 N N . ASN A 1 86 ? 14.326 6.203 -17.817 1.00 76.06 86 ASN A N 1
ATOM 681 C CA . ASN A 1 86 ? 13.686 7.098 -18.784 1.00 76.06 86 ASN A CA 1
ATOM 682 C C . ASN A 1 86 ? 14.636 8.193 -19.287 1.00 76.06 86 ASN A C 1
ATOM 684 O O . ASN A 1 86 ? 14.612 8.531 -20.462 1.00 76.06 86 ASN A O 1
ATOM 688 N N . ALA A 1 87 ? 15.467 8.756 -18.408 1.00 77.12 87 ALA A N 1
ATOM 689 C CA . ALA A 1 87 ? 16.304 9.909 -18.736 1.00 77.12 87 ALA A CA 1
ATOM 690 C C . ALA A 1 87 ? 17.582 9.561 -19.514 1.00 77.12 87 ALA A C 1
ATOM 692 O O . ALA A 1 87 ? 18.180 10.449 -20.116 1.00 77.12 87 ALA A O 1
ATOM 693 N N . ARG A 1 88 ? 18.066 8.316 -19.432 1.00 65.88 88 ARG A N 1
ATOM 694 C CA . ARG A 1 88 ? 19.417 7.957 -19.901 1.00 65.88 88 ARG A CA 1
ATOM 695 C C . ARG A 1 88 ? 19.497 6.659 -20.712 1.00 65.88 88 ARG A C 1
ATOM 697 O O . ARG A 1 88 ? 20.604 6.218 -20.990 1.00 65.88 88 ARG A O 1
ATOM 704 N N . ASP A 1 89 ? 18.358 6.042 -21.034 1.00 62.81 89 ASP A N 1
ATOM 705 C CA . ASP A 1 89 ? 18.266 4.785 -21.801 1.00 62.81 89 ASP A CA 1
ATOM 706 C C . ASP A 1 89 ? 19.197 3.665 -21.287 1.00 62.81 89 ASP A C 1
ATOM 708 O O . ASP A 1 89 ? 19.769 2.871 -22.028 1.00 62.81 89 ASP A O 1
ATOM 712 N N . VAL A 1 90 ? 19.385 3.629 -19.964 1.00 67.94 90 VAL A N 1
ATOM 713 C CA . VAL A 1 90 ? 20.294 2.692 -19.295 1.00 67.94 90 VAL A CA 1
ATOM 714 C C . VAL A 1 90 ? 19.573 1.410 -18.914 1.00 67.94 90 VAL A C 1
ATOM 716 O O . VAL A 1 90 ? 18.413 1.423 -18.490 1.00 67.94 90 VAL A O 1
ATOM 719 N N . LEU A 1 91 ? 20.315 0.304 -18.984 1.00 62.44 91 LEU A N 1
ATOM 720 C CA . LEU A 1 91 ? 19.885 -0.996 -18.484 1.00 62.44 91 LEU A CA 1
ATOM 721 C C . LEU A 1 91 ? 19.473 -0.922 -17.001 1.00 62.44 91 LEU A C 1
ATOM 723 O O . LEU A 1 91 ? 20.032 -0.123 -16.240 1.00 62.44 91 LEU A O 1
ATOM 727 N N . PRO A 1 92 ? 18.511 -1.762 -16.569 1.00 65.06 92 PRO A N 1
ATOM 728 C CA . PRO A 1 92 ? 18.035 -1.770 -15.195 1.00 65.06 92 PRO A CA 1
ATOM 729 C C . PRO A 1 92 ? 19.205 -1.954 -14.212 1.00 65.06 92 PRO A C 1
ATOM 731 O O . PRO A 1 92 ? 19.973 -2.913 -14.354 1.00 65.06 92 PRO A O 1
ATOM 734 N N . PRO A 1 93 ? 19.342 -1.074 -13.202 1.00 69.62 93 PRO A N 1
ATOM 735 C CA . PRO A 1 93 ? 20.451 -1.135 -12.259 1.00 69.62 93 PRO A CA 1
ATOM 736 C C . PRO A 1 93 ? 20.443 -2.454 -11.475 1.00 69.62 93 PRO A C 1
ATOM 738 O O . PRO A 1 93 ? 19.377 -3.027 -11.218 1.00 69.62 93 PRO A O 1
ATOM 741 N N . SER A 1 94 ? 21.612 -2.934 -11.042 1.00 73.00 94 SER A N 1
ATOM 742 C CA . SER A 1 94 ? 21.715 -4.165 -10.238 1.00 73.00 94 SER A CA 1
ATOM 743 C C . SER A 1 94 ? 20.900 -4.073 -8.936 1.00 73.00 94 SER A C 1
ATOM 745 O O . SER A 1 94 ? 20.346 -5.069 -8.456 1.00 73.00 94 SER A O 1
ATOM 747 N N . GLU A 1 95 ? 20.718 -2.854 -8.429 1.00 78.50 95 GLU A N 1
ATOM 748 C CA . GLU A 1 95 ? 19.917 -2.503 -7.263 1.00 78.50 95 GLU A CA 1
ATOM 749 C C . GLU A 1 95 ? 18.428 -2.826 -7.437 1.00 78.50 95 GLU A C 1
ATOM 751 O O . GLU A 1 95 ? 17.754 -3.125 -6.448 1.00 78.50 95 GLU A O 1
ATOM 756 N N . LEU A 1 96 ? 17.901 -2.844 -8.670 1.00 82.75 96 LEU A N 1
ATOM 757 C CA . LEU A 1 96 ? 16.493 -3.158 -8.920 1.00 82.75 96 LEU A CA 1
ATOM 758 C C . LEU A 1 96 ? 16.131 -4.544 -8.376 1.00 82.75 96 LEU A C 1
ATOM 760 O O . LEU A 1 96 ? 15.101 -4.712 -7.725 1.00 82.75 96 LEU A O 1
ATOM 764 N N . ARG A 1 97 ? 16.991 -5.547 -8.595 1.00 82.56 97 ARG A N 1
ATOM 765 C CA . ARG A 1 97 ? 16.746 -6.916 -8.111 1.00 82.56 97 ARG A CA 1
ATOM 766 C C . ARG A 1 97 ? 16.640 -6.959 -6.589 1.00 82.56 97 ARG A C 1
ATOM 768 O O . ARG A 1 97 ? 15.760 -7.641 -6.062 1.00 82.56 97 ARG A O 1
ATOM 775 N N . ARG A 1 98 ? 17.495 -6.204 -5.895 1.00 86.81 98 ARG A N 1
ATOM 776 C CA . ARG A 1 98 ? 17.477 -6.089 -4.433 1.00 86.81 98 ARG A CA 1
ATOM 777 C C . ARG A 1 98 ? 16.184 -5.437 -3.947 1.00 86.81 98 ARG A C 1
ATOM 779 O O . ARG A 1 98 ? 15.535 -5.988 -3.063 1.00 86.81 98 ARG A O 1
ATOM 786 N N . ILE A 1 99 ? 15.773 -4.328 -4.558 1.00 87.81 99 ILE A N 1
ATOM 787 C CA . ILE A 1 99 ? 14.541 -3.615 -4.185 1.00 87.81 99 ILE A CA 1
ATOM 788 C C . ILE A 1 99 ? 13.310 -4.507 -4.382 1.00 87.81 99 ILE A C 1
ATOM 790 O O . ILE A 1 99 ? 12.462 -4.598 -3.494 1.00 87.81 99 ILE A O 1
ATOM 794 N N . LEU A 1 100 ? 13.227 -5.229 -5.504 1.00 88.25 100 LEU A N 1
ATOM 795 C CA . LEU A 1 100 ? 12.143 -6.185 -5.750 1.00 88.25 100 LEU A CA 1
ATOM 796 C C . LEU A 1 100 ? 12.138 -7.312 -4.701 1.00 88.25 100 LEU A C 1
ATOM 798 O O . LEU A 1 100 ? 11.080 -7.676 -4.187 1.00 88.25 100 LEU A O 1
ATOM 802 N N . ALA A 1 101 ? 13.303 -7.845 -4.328 1.00 87.44 101 ALA A N 1
ATOM 803 C CA . ALA A 1 101 ? 13.394 -8.868 -3.288 1.00 87.44 101 ALA A CA 1
ATOM 804 C C . ALA A 1 101 ? 12.944 -8.344 -1.910 1.00 87.44 101 ALA A C 1
ATOM 806 O O . ALA A 1 101 ? 12.201 -9.029 -1.197 1.00 87.44 101 ALA A O 1
ATOM 807 N N . GLU A 1 102 ? 13.340 -7.122 -1.545 1.00 88.56 102 GLU A N 1
ATOM 808 C CA . GLU A 1 102 ? 12.944 -6.478 -0.290 1.00 88.56 102 GLU A CA 1
ATOM 809 C C . GLU A 1 102 ? 11.436 -6.196 -0.243 1.00 88.56 102 GLU A C 1
ATOM 811 O O . GLU A 1 102 ? 10.784 -6.536 0.749 1.00 88.56 102 GLU A O 1
ATOM 816 N N . LEU A 1 103 ? 10.848 -5.695 -1.334 1.00 88.12 103 LEU A N 1
ATOM 817 C CA . LEU A 1 103 ? 9.397 -5.530 -1.465 1.00 88.12 103 LEU A CA 1
ATOM 818 C C . LEU A 1 103 ? 8.662 -6.861 -1.328 1.00 88.12 103 LEU A C 1
ATOM 820 O O . LEU A 1 103 ? 7.664 -6.950 -0.615 1.00 88.12 103 LEU A O 1
ATOM 824 N N . GLN A 1 104 ? 9.172 -7.927 -1.944 1.00 87.12 104 GLN A N 1
ATOM 825 C CA . GLN A 1 104 ? 8.564 -9.250 -1.835 1.00 87.12 104 GLN A CA 1
ATOM 826 C C . GLN A 1 104 ? 8.651 -9.809 -0.410 1.00 87.12 104 GLN A C 1
ATOM 828 O O . GLN A 1 104 ? 7.762 -10.546 0.024 1.00 87.12 104 GLN A O 1
ATOM 833 N N . ARG A 1 105 ? 9.710 -9.477 0.334 1.00 87.06 105 ARG A N 1
ATOM 834 C CA . ARG A 1 105 ? 9.838 -9.826 1.753 1.00 87.06 105 ARG A CA 1
ATOM 835 C C . ARG A 1 105 ? 8.831 -9.056 2.603 1.00 87.06 105 ARG A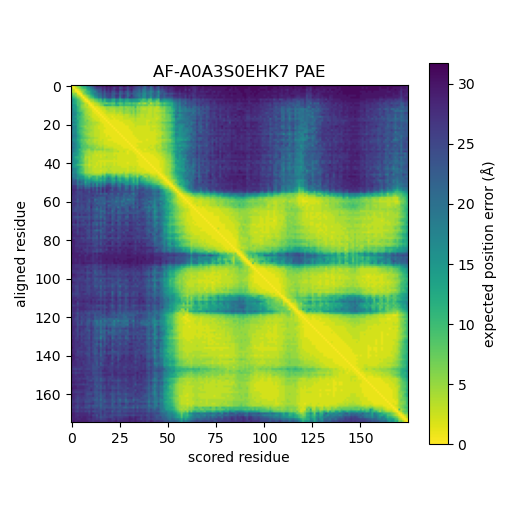 C 1
ATOM 837 O O . ARG A 1 105 ? 8.154 -9.679 3.414 1.00 87.06 105 ARG A O 1
ATOM 844 N N . LEU A 1 106 ? 8.692 -7.746 2.390 1.00 83.94 106 LEU A N 1
ATOM 845 C CA . LEU A 1 106 ? 7.716 -6.918 3.107 1.00 83.94 106 LEU A CA 1
ATOM 846 C C . LEU A 1 106 ? 6.276 -7.329 2.815 1.00 83.94 106 LEU A C 1
ATOM 848 O O . LEU A 1 106 ? 5.439 -7.334 3.712 1.00 83.94 106 LEU A O 1
ATOM 852 N N . LEU A 1 107 ? 5.987 -7.704 1.572 1.00 81.94 107 LEU A N 1
ATOM 853 C CA . LEU A 1 107 ? 4.678 -8.203 1.179 1.00 81.94 107 LEU A CA 1
ATOM 854 C C . LEU A 1 107 ? 4.382 -9.530 1.890 1.00 81.94 107 LEU A C 1
ATOM 856 O O . LEU A 1 107 ? 3.301 -9.701 2.437 1.00 81.94 107 LEU A O 1
ATOM 860 N N . ARG A 1 108 ? 5.364 -10.436 1.989 1.00 80.75 108 ARG A N 1
ATOM 861 C CA . ARG A 1 108 ? 5.225 -11.689 2.751 1.00 80.75 108 ARG A CA 1
ATOM 862 C C . ARG A 1 108 ? 5.101 -11.486 4.262 1.00 80.75 108 ARG A C 1
ATOM 864 O O . ARG A 1 108 ? 4.403 -12.266 4.897 1.00 80.75 108 ARG A O 1
ATOM 871 N N . SER A 1 109 ? 5.772 -10.494 4.846 1.00 75.81 109 SER A N 1
ATOM 872 C CA . SER A 1 109 ? 5.726 -10.253 6.294 1.00 75.81 109 SER A CA 1
ATOM 873 C C . SER A 1 109 ? 4.483 -9.472 6.717 1.00 75.81 109 SER A C 1
ATOM 875 O O . SER A 1 109 ? 3.780 -9.898 7.629 1.00 75.81 109 SER A O 1
ATOM 877 N N . GLY A 1 110 ? 4.177 -8.364 6.036 1.00 68.38 110 GLY A N 1
ATOM 878 C CA . GLY A 1 110 ? 3.018 -7.516 6.327 1.00 68.38 110 GLY A CA 1
ATOM 879 C C . GLY A 1 110 ? 1.692 -8.181 5.970 1.00 68.38 110 GLY A C 1
ATOM 880 O O . GLY A 1 110 ? 0.659 -7.864 6.549 1.00 68.38 110 GLY A O 1
ATOM 881 N N . LEU A 1 111 ? 1.731 -9.143 5.049 1.00 68.38 111 LEU A N 1
ATOM 882 C CA . LEU A 1 111 ? 0.583 -9.920 4.613 1.00 68.38 111 LEU A CA 1
ATOM 883 C C . LEU A 1 111 ? 0.848 -11.416 4.842 1.00 68.38 111 LEU A C 1
ATOM 885 O O . LEU A 1 111 ? 0.532 -12.258 4.011 1.00 68.38 111 LEU A O 1
ATOM 889 N N . ARG A 1 112 ? 1.451 -11.795 5.970 1.00 66.12 112 ARG A N 1
ATOM 890 C CA . ARG A 1 112 ? 1.621 -13.224 6.283 1.00 66.12 112 ARG A CA 1
ATOM 891 C C . ARG A 1 112 ? 0.280 -13.920 6.541 1.00 66.12 112 ARG A C 1
ATOM 893 O O . ARG A 1 112 ? 0.157 -15.102 6.266 1.00 66.12 112 ARG A O 1
ATOM 900 N N . HIS A 1 113 ? -0.713 -13.153 6.998 1.00 59.94 113 HIS A N 1
ATOM 901 C CA . HIS A 1 113 ? -2.001 -13.657 7.480 1.00 59.94 113 HIS A CA 1
ATOM 902 C C . HIS A 1 113 ? -3.195 -13.387 6.545 1.00 59.94 113 HIS A C 1
ATOM 904 O O . HIS A 1 113 ? -4.264 -13.938 6.767 1.00 59.94 113 HIS A O 1
ATOM 910 N N . TYR A 1 114 ? -3.065 -12.583 5.473 1.00 66.06 114 TYR A N 1
ATOM 911 C CA . TYR A 1 114 ? -4.229 -12.298 4.598 1.00 66.06 114 TYR A CA 1
ATOM 912 C C . TYR A 1 114 ? -4.722 -13.525 3.833 1.00 66.06 114 TYR A C 1
ATOM 914 O O . TYR A 1 114 ? -5.916 -13.636 3.580 1.00 66.06 114 TYR A O 1
ATOM 922 N N . ARG A 1 115 ? -3.811 -14.438 3.466 1.00 62.25 115 ARG A N 1
ATOM 923 C CA . ARG A 1 115 ? -4.167 -15.677 2.761 1.00 62.25 115 ARG A CA 1
ATOM 924 C C . ARG A 1 115 ? -4.977 -16.622 3.641 1.00 62.25 115 ARG A C 1
ATOM 926 O O . ARG A 1 115 ? -5.754 -17.405 3.110 1.00 62.25 115 ARG A O 1
ATOM 933 N N . ASP A 1 116 ? -4.840 -16.488 4.958 1.00 64.69 116 ASP A N 1
ATOM 934 C CA . ASP A 1 116 ? -5.579 -17.272 5.947 1.00 64.69 116 ASP A CA 1
ATOM 935 C C . ASP A 1 116 ? -6.993 -16.705 6.180 1.00 64.69 116 ASP A C 1
ATOM 937 O O . ASP A 1 116 ? -7.817 -17.306 6.871 1.00 64.69 116 ASP A O 1
ATOM 941 N N . HIS A 1 117 ? -7.302 -15.533 5.613 1.00 64.69 117 HIS A N 1
ATOM 942 C CA . HIS A 1 117 ? -8.589 -14.871 5.766 1.00 64.69 117 HIS A CA 1
ATOM 943 C C . HIS A 1 117 ? -9.424 -14.996 4.491 1.00 64.69 117 HIS A C 1
ATOM 945 O O . HIS A 1 117 ? -9.150 -14.359 3.477 1.00 64.69 117 HIS A O 1
ATOM 951 N N . ALA A 1 118 ? -10.529 -15.743 4.577 1.00 65.06 118 ALA A N 1
ATOM 952 C CA . ALA A 1 118 ? -11.492 -15.884 3.481 1.00 65.06 118 ALA A CA 1
ATOM 953 C C . ALA A 1 118 ? -12.127 -14.545 3.039 1.00 65.06 118 ALA A C 1
ATOM 955 O O . ALA A 1 118 ? -12.622 -14.430 1.917 1.00 65.06 118 ALA A O 1
ATOM 956 N N . ARG A 1 119 ? -12.148 -13.530 3.921 1.00 73.94 119 ARG A N 1
ATOM 957 C CA . ARG A 1 119 ? -12.624 -12.163 3.647 1.00 73.94 119 ARG A CA 1
ATOM 958 C C . ARG A 1 119 ? -11.774 -11.147 4.412 1.00 73.94 119 ARG A C 1
ATOM 960 O O . ARG A 1 119 ? -11.674 -11.239 5.635 1.00 73.94 119 ARG A O 1
ATOM 967 N N . TYR A 1 120 ? -11.219 -10.156 3.718 1.00 81.50 120 TYR A N 1
ATOM 968 C CA . TYR A 1 120 ? -10.448 -9.073 4.331 1.00 81.50 120 TYR A CA 1
ATOM 969 C C . TYR A 1 120 ? -10.744 -7.716 3.684 1.00 81.50 120 TYR A C 1
ATOM 971 O O . TYR A 1 120 ? -11.260 -7.636 2.568 1.00 81.50 120 TYR A O 1
ATOM 979 N N . ALA A 1 121 ? -10.408 -6.655 4.412 1.00 85.44 121 ALA A N 1
ATOM 980 C CA . ALA A 1 121 ? -10.408 -5.278 3.941 1.00 85.44 121 ALA A CA 1
ATOM 981 C C . ALA A 1 121 ? -9.039 -4.660 4.238 1.00 85.44 121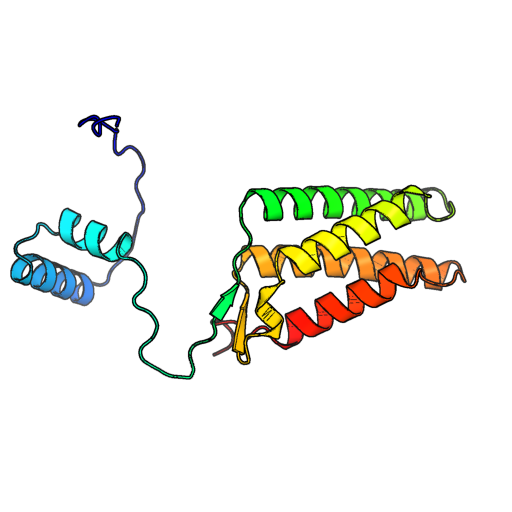 ALA A C 1
ATOM 983 O O . ALA A 1 121 ? -8.464 -4.893 5.301 1.00 85.44 121 ALA A O 1
ATOM 984 N N . LEU A 1 122 ? -8.496 -3.882 3.313 1.00 85.88 122 LEU A N 1
ATOM 985 C CA . LEU A 1 122 ? -7.248 -3.155 3.513 1.00 85.88 122 LEU A CA 1
ATOM 986 C C . LEU A 1 122 ? -7.545 -1.811 4.174 1.00 85.88 122 LEU A C 1
ATOM 988 O O . LEU A 1 122 ? -8.406 -1.063 3.712 1.00 85.88 122 LEU A O 1
ATOM 992 N N . ALA A 1 123 ? -6.797 -1.464 5.221 1.00 85.44 123 ALA A N 1
ATOM 993 C CA . ALA A 1 123 ? -6.859 -0.112 5.755 1.00 85.44 123 ALA A CA 1
ATOM 994 C C . ALA A 1 123 ? -6.447 0.912 4.676 1.00 85.44 123 ALA A C 1
ATOM 996 O O . ALA A 1 123 ? -5.552 0.614 3.874 1.00 85.44 123 ALA A O 1
ATOM 997 N N . PRO A 1 124 ? -7.028 2.128 4.662 1.00 85.62 124 PRO A N 1
ATOM 998 C CA . PRO A 1 124 ? -6.755 3.120 3.621 1.00 85.62 124 PRO A CA 1
ATOM 999 C C . PRO A 1 124 ? -5.260 3.388 3.361 1.00 85.62 124 PRO A C 1
ATOM 1001 O O . PRO A 1 124 ? -4.871 3.402 2.191 1.00 85.62 124 PRO A O 1
ATOM 1004 N N . PRO A 1 125 ? -4.383 3.491 4.387 1.00 84.69 125 PRO A N 1
ATOM 1005 C CA . PRO A 1 125 ? -2.945 3.650 4.158 1.00 84.69 125 PRO A CA 1
ATOM 1006 C C . PRO A 1 125 ? -2.318 2.447 3.438 1.00 84.69 125 PRO A C 1
ATOM 1008 O O . PRO A 1 125 ? -1.533 2.613 2.508 1.00 84.69 125 PRO A O 1
ATOM 1011 N N . VAL A 1 126 ? -2.702 1.224 3.815 1.00 86.38 126 VAL A N 1
ATOM 1012 C CA . VAL A 1 126 ? -2.199 -0.013 3.194 1.00 86.38 126 VAL A CA 1
ATOM 1013 C C . VAL A 1 126 ? -2.593 -0.061 1.722 1.00 86.38 126 VAL A C 1
ATOM 1015 O O . VAL A 1 126 ? -1.749 -0.290 0.854 1.00 86.38 126 VAL A O 1
ATOM 1018 N N . ARG A 1 127 ? -3.865 0.227 1.431 1.00 88.62 127 ARG A N 1
ATOM 1019 C CA . ARG A 1 127 ? -4.387 0.302 0.065 1.00 88.62 127 ARG A CA 1
ATOM 1020 C C . ARG A 1 127 ? -3.647 1.349 -0.764 1.00 88.62 127 ARG A C 1
ATOM 1022 O O . ARG A 1 127 ? -3.265 1.067 -1.898 1.00 88.62 127 ARG A O 1
ATOM 1029 N N . PHE A 1 128 ? -3.439 2.541 -0.210 1.00 88.94 128 PHE A N 1
ATOM 1030 C CA . PHE A 1 128 ? -2.714 3.620 -0.876 1.00 88.94 128 PHE A CA 1
ATOM 1031 C C . PHE A 1 128 ? -1.293 3.192 -1.262 1.00 88.94 128 PHE A C 1
ATOM 1033 O O . PHE A 1 128 ? -0.908 3.318 -2.425 1.00 88.94 128 PHE A O 1
ATOM 1040 N N . HIS A 1 129 ? -0.535 2.618 -0.326 1.00 87.69 129 HIS A N 1
ATOM 1041 C CA . HIS A 1 129 ? 0.839 2.192 -0.593 1.00 87.69 129 HIS A CA 1
ATOM 1042 C C . HIS A 1 129 ? 0.920 1.031 -1.589 1.00 87.69 129 HIS A C 1
ATOM 1044 O O . HIS A 1 129 ? 1.769 1.065 -2.481 1.00 87.69 129 HIS A O 1
ATOM 1050 N N . LEU A 1 130 ? 0.013 0.051 -1.505 1.00 89.31 130 LEU A N 1
ATOM 1051 C CA . LEU A 1 130 ? -0.063 -1.040 -2.481 1.00 89.31 130 LEU A CA 1
ATOM 1052 C C . LEU A 1 130 ? -0.374 -0.526 -3.890 1.00 89.31 130 LEU A C 1
ATOM 1054 O O . LEU A 1 130 ? 0.269 -0.958 -4.845 1.00 89.31 130 LEU A O 1
ATOM 1058 N N . ARG A 1 131 ? -1.304 0.429 -4.028 1.00 91.06 131 ARG A N 1
ATOM 1059 C CA . ARG A 1 131 ? -1.607 1.075 -5.316 1.00 91.06 131 ARG A CA 1
ATOM 1060 C C . ARG A 1 131 ? -0.409 1.843 -5.859 1.00 91.06 131 ARG A C 1
ATOM 1062 O O . ARG A 1 131 ? -0.062 1.659 -7.020 1.00 91.06 131 ARG A O 1
ATOM 1069 N N . LYS A 1 132 ? 0.238 2.660 -5.024 1.00 89.56 132 LYS A N 1
ATOM 1070 C CA . LYS A 1 132 ? 1.395 3.471 -5.424 1.00 89.56 132 LYS A CA 1
ATOM 1071 C C . LYS A 1 132 ? 2.552 2.599 -5.914 1.00 89.56 132 LYS A C 1
ATOM 1073 O O . LYS A 1 132 ? 3.056 2.807 -7.010 1.00 89.56 132 LYS A O 1
ATOM 1078 N N . VAL A 1 133 ? 2.940 1.587 -5.139 1.00 89.69 133 VAL A N 1
ATOM 1079 C CA . VAL A 1 133 ? 4.004 0.660 -5.553 1.00 89.69 133 VAL A CA 1
ATOM 1080 C C . VAL A 1 133 ? 3.578 -0.155 -6.770 1.00 89.69 133 VAL A C 1
ATOM 1082 O O . VAL A 1 133 ? 4.370 -0.315 -7.692 1.00 89.69 133 VAL A O 1
ATOM 1085 N N . GLY A 1 134 ? 2.328 -0.623 -6.822 1.00 91.19 134 GLY A N 1
ATOM 1086 C CA . GLY A 1 134 ? 1.788 -1.317 -7.990 1.00 91.19 134 GLY A CA 1
ATOM 1087 C C . GLY A 1 134 ? 1.907 -0.491 -9.274 1.00 91.19 134 GLY A C 1
ATOM 1088 O O . GLY A 1 134 ? 2.347 -1.024 -10.288 1.00 91.19 134 GLY A O 1
ATOM 1089 N N . ALA A 1 135 ? 1.590 0.806 -9.222 1.00 90.69 135 ALA A N 1
ATOM 1090 C CA . ALA A 1 135 ? 1.739 1.720 -10.354 1.00 90.69 135 ALA A CA 1
ATOM 1091 C C . ALA A 1 135 ? 3.202 1.842 -10.807 1.00 90.69 135 ALA A C 1
ATOM 1093 O O . ALA A 1 135 ? 3.483 1.665 -11.991 1.00 90.69 135 ALA A O 1
ATOM 1094 N N . ASN A 1 136 ? 4.139 2.035 -9.873 1.00 89.25 136 ASN A N 1
ATOM 1095 C CA . ASN A 1 136 ? 5.570 2.118 -10.190 1.00 89.25 136 ASN A CA 1
ATOM 1096 C C . ASN A 1 136 ? 6.087 0.825 -10.844 1.00 89.25 136 ASN A C 1
ATOM 1098 O O . ASN A 1 136 ? 6.854 0.864 -11.802 1.00 89.25 136 ASN A O 1
ATOM 1102 N N . LEU A 1 137 ? 5.644 -0.340 -10.360 1.00 91.25 137 LEU A N 1
ATOM 1103 C CA . LEU A 1 137 ? 6.010 -1.633 -10.945 1.00 91.25 137 LEU A CA 1
ATOM 1104 C C . LEU A 1 137 ? 5.411 -1.827 -12.349 1.00 91.25 137 LEU A C 1
ATOM 1106 O O . LEU A 1 137 ? 6.062 -2.416 -13.210 1.00 91.25 137 LEU A O 1
ATOM 1110 N N . VAL A 1 138 ? 4.189 -1.341 -12.600 1.00 91.81 138 VAL A N 1
ATOM 1111 C CA . VAL A 1 138 ? 3.579 -1.376 -13.941 1.00 91.81 138 VAL A CA 1
ATOM 1112 C C . VAL A 1 138 ? 4.365 -0.497 -14.906 1.00 91.81 138 VAL A C 1
ATOM 1114 O O . VAL A 1 138 ? 4.686 -0.960 -15.994 1.00 91.81 138 VAL A O 1
ATOM 1117 N N . GLN A 1 139 ? 4.721 0.722 -14.498 1.00 88.50 139 GLN A N 1
ATOM 1118 C CA . GLN A 1 139 ? 5.552 1.621 -15.305 1.00 88.50 139 GLN A CA 1
ATOM 1119 C C . GLN A 1 139 ? 6.904 0.986 -15.632 1.00 88.50 139 GLN A C 1
ATOM 1121 O O . GLN A 1 139 ? 7.345 1.008 -16.775 1.00 88.50 139 GLN A O 1
ATOM 1126 N N . LEU A 1 140 ? 7.534 0.350 -14.643 1.00 87.50 140 LEU A N 1
ATOM 1127 C CA . LEU A 1 140 ? 8.802 -0.335 -14.848 1.00 87.50 140 LEU A CA 1
ATOM 1128 C C . LEU A 1 140 ? 8.677 -1.504 -15.831 1.00 87.50 140 LEU A C 1
ATOM 1130 O O . LEU A 1 140 ? 9.562 -1.693 -16.662 1.00 87.50 140 LEU A O 1
ATOM 1134 N N . ARG A 1 141 ? 7.591 -2.284 -15.752 1.00 90.38 141 ARG A N 1
ATOM 1135 C CA . ARG A 1 141 ? 7.311 -3.352 -16.719 1.00 90.38 141 ARG A CA 1
ATOM 1136 C C . ARG A 1 141 ? 7.121 -2.778 -18.119 1.00 90.38 141 ARG A C 1
ATOM 1138 O O . ARG A 1 141 ? 7.771 -3.265 -19.031 1.00 90.38 141 ARG A O 1
ATOM 1145 N N . GLN A 1 142 ? 6.284 -1.750 -18.262 1.00 88.88 142 GLN A N 1
ATOM 1146 C CA . GLN A 1 142 ? 6.048 -1.101 -19.551 1.00 88.88 142 GLN A CA 1
ATOM 1147 C C . GLN A 1 142 ? 7.369 -0.646 -20.170 1.00 88.88 142 GLN A C 1
ATOM 1149 O O . GLN A 1 142 ? 7.622 -0.905 -21.333 1.00 88.88 142 GLN A O 1
ATOM 1154 N N . ARG A 1 143 ? 8.269 -0.083 -19.359 1.00 84.00 143 ARG A N 1
ATOM 1155 C CA . ARG A 1 143 ? 9.585 0.333 -19.839 1.00 84.00 143 ARG A CA 1
ATOM 1156 C C . ARG A 1 143 ? 10.463 -0.830 -20.308 1.00 84.00 143 ARG A C 1
ATOM 1158 O O . ARG A 1 143 ? 11.236 -0.654 -21.238 1.00 84.00 143 ARG A O 1
ATOM 1165 N N . HIS A 1 144 ? 10.380 -1.999 -19.671 1.00 84.81 144 HIS A N 1
ATOM 1166 C CA . HIS A 1 144 ? 11.075 -3.190 -20.174 1.00 84.81 144 HIS A CA 1
ATOM 1167 C C . HIS A 1 144 ? 10.506 -3.611 -21.531 1.00 84.81 144 HIS A C 1
ATOM 1169 O O . HIS A 1 144 ? 11.284 -3.863 -22.446 1.00 84.81 144 HIS A O 1
ATOM 1175 N N . ASP A 1 145 ? 9.178 -3.601 -21.666 1.00 87.31 145 ASP A N 1
ATOM 1176 C CA . ASP A 1 145 ? 8.494 -3.917 -22.920 1.00 87.31 145 ASP A CA 1
ATOM 1177 C C . ASP A 1 145 ? 8.903 -2.919 -24.033 1.00 87.31 145 ASP A C 1
ATOM 1179 O O . ASP A 1 145 ? 9.280 -3.347 -25.122 1.00 87.31 145 ASP A O 1
ATOM 1183 N N . ASP A 1 146 ? 8.947 -1.611 -23.740 1.00 86.06 146 ASP A N 1
ATOM 1184 C CA . ASP A 1 146 ? 9.349 -0.549 -24.683 1.00 86.06 146 ASP A CA 1
ATOM 1185 C C . ASP A 1 146 ? 10.811 -0.677 -25.149 1.00 86.06 146 ASP A C 1
ATOM 1187 O O . ASP A 1 146 ? 11.142 -0.318 -26.276 1.00 86.06 146 ASP A O 1
ATOM 1191 N N . LEU A 1 147 ? 11.696 -1.185 -24.284 1.00 82.31 147 LEU A N 1
ATOM 1192 C CA . LEU A 1 147 ? 13.111 -1.424 -24.593 1.00 82.31 147 LEU A CA 1
ATOM 1193 C C . LEU A 1 147 ? 13.356 -2.797 -25.245 1.00 82.31 147 LEU A C 1
ATOM 1195 O O . LEU A 1 147 ? 14.506 -3.153 -25.501 1.00 82.31 147 LEU A O 1
ATOM 1199 N N . GLY A 1 148 ? 12.312 -3.604 -25.464 1.00 84.38 148 GLY A N 1
ATOM 1200 C CA . GLY A 1 148 ? 12.445 -4.979 -25.957 1.00 84.38 148 GLY A CA 1
ATOM 1201 C C . GLY A 1 148 ? 13.174 -5.912 -24.982 1.00 84.38 148 GLY A C 1
ATOM 1202 O O . GLY A 1 148 ? 13.713 -6.943 -25.387 1.00 84.38 148 GLY A O 1
ATOM 1203 N N . LEU A 1 149 ? 13.222 -5.559 -23.694 1.00 83.12 149 LEU A N 1
ATOM 1204 C CA . LEU A 1 149 ? 13.895 -6.324 -22.650 1.00 83.12 149 LEU A CA 1
ATOM 1205 C C . LEU A 1 149 ? 12.898 -7.222 -21.908 1.00 83.12 149 LEU A C 1
ATOM 1207 O O . LEU A 1 149 ? 11.795 -6.790 -21.571 1.00 83.12 149 LEU A O 1
ATOM 1211 N N . PRO A 1 150 ? 13.278 -8.456 -21.541 1.00 84.38 150 PRO A N 1
ATOM 1212 C CA . PRO A 1 150 ? 12.416 -9.295 -20.724 1.00 84.38 150 PRO A CA 1
ATOM 1213 C C . PRO A 1 150 ? 12.262 -8.707 -19.315 1.00 84.38 150 PRO A C 1
ATOM 1215 O O . PRO A 1 150 ? 13.241 -8.449 -18.607 1.00 84.38 150 PRO A O 1
ATOM 1218 N N . ALA A 1 151 ? 11.016 -8.544 -18.870 1.00 86.69 151 ALA A N 1
ATOM 1219 C CA . ALA A 1 151 ? 10.721 -8.124 -17.506 1.00 86.69 151 ALA A CA 1
ATOM 1220 C C . ALA A 1 151 ? 11.247 -9.151 -16.472 1.00 86.69 151 ALA A C 1
A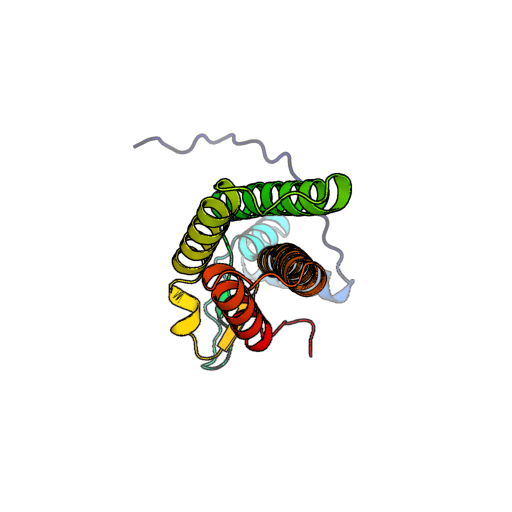TOM 1222 O O . ALA A 1 151 ? 11.026 -10.358 -16.622 1.00 86.69 151 ALA A O 1
ATOM 1223 N N . PRO A 1 152 ? 11.881 -8.711 -15.366 1.00 87.62 152 PRO A N 1
ATOM 1224 C CA . PRO A 1 152 ? 12.366 -9.616 -14.331 1.00 87.62 152 PRO A CA 1
ATOM 1225 C C . PRO A 1 152 ? 11.246 -10.481 -13.739 1.00 87.62 152 PRO A C 1
ATOM 1227 O O . PRO A 1 152 ? 10.203 -9.977 -13.327 1.00 87.62 152 PRO A O 1
ATOM 1230 N N . ALA A 1 153 ? 11.482 -11.783 -13.559 1.00 88.81 153 ALA A N 1
ATOM 1231 C CA . ALA A 1 153 ? 10.481 -12.685 -12.974 1.00 88.81 153 ALA A CA 1
ATOM 1232 C C . ALA A 1 153 ? 10.011 -12.259 -11.565 1.00 88.81 153 ALA A C 1
ATOM 1234 O O . ALA A 1 153 ? 8.893 -12.568 -11.154 1.00 88.81 153 ALA A O 1
ATOM 1235 N N . ALA A 1 154 ? 10.861 -11.570 -10.796 1.00 87.56 154 ALA A N 1
ATOM 1236 C CA . ALA A 1 154 ? 10.486 -11.008 -9.497 1.00 87.56 154 ALA A CA 1
ATOM 1237 C C . ALA A 1 154 ? 9.484 -9.845 -9.630 1.00 87.56 154 ALA A C 1
ATOM 1239 O O . ALA A 1 154 ? 8.559 -9.744 -8.827 1.00 87.56 154 ALA A O 1
ATOM 1240 N N . LEU A 1 155 ? 9.632 -9.014 -10.668 1.00 90.06 155 LEU A N 1
ATOM 1241 C CA . LEU A 1 155 ? 8.718 -7.914 -10.984 1.00 90.06 155 LEU A CA 1
ATOM 1242 C C . LEU A 1 155 ? 7.323 -8.451 -11.319 1.00 90.06 155 LEU A C 1
ATOM 1244 O O . LEU A 1 155 ? 6.332 -8.008 -10.740 1.00 90.06 155 LEU A O 1
ATOM 1248 N N . LEU A 1 156 ? 7.253 -9.455 -12.197 1.00 91.38 156 LEU A N 1
ATOM 1249 C CA . LEU A 1 156 ? 5.989 -10.081 -12.598 1.00 91.38 156 LEU A CA 1
ATOM 1250 C C . LEU A 1 156 ? 5.265 -10.718 -11.404 1.00 91.38 156 LEU A C 1
ATOM 1252 O O . LEU A 1 156 ? 4.082 -10.455 -11.187 1.00 91.38 156 LEU A O 1
ATOM 1256 N N . ARG A 1 157 ? 5.995 -11.471 -10.569 1.00 90.56 157 ARG A N 1
ATOM 1257 C CA . ARG A 1 157 ? 5.450 -12.083 -9.345 1.00 90.56 157 ARG A CA 1
ATOM 1258 C C . ARG A 1 157 ? 4.911 -11.051 -8.355 1.00 90.56 157 ARG A C 1
ATOM 1260 O O . ARG A 1 157 ? 3.881 -11.283 -7.728 1.00 90.56 157 ARG A O 1
ATOM 1267 N N . LEU A 1 158 ? 5.591 -9.915 -8.201 1.00 90.12 158 LEU A N 1
ATOM 1268 C CA . LEU A 1 158 ? 5.122 -8.824 -7.346 1.00 90.12 158 LEU A CA 1
ATOM 1269 C C . LEU A 1 158 ? 3.844 -8.179 -7.882 1.00 90.12 158 LEU A C 1
ATOM 1271 O O . LEU A 1 158 ? 2.907 -7.963 -7.114 1.00 90.12 158 LEU A O 1
ATOM 1275 N N . LEU A 1 159 ? 3.787 -7.900 -9.186 1.00 92.06 159 LEU A N 1
ATOM 1276 C CA . LEU A 1 159 ? 2.598 -7.347 -9.835 1.00 92.06 159 LEU A CA 1
ATOM 1277 C C . LEU A 1 159 ? 1.388 -8.264 -9.671 1.00 92.06 159 LEU A C 1
ATOM 1279 O O . LEU A 1 159 ? 0.299 -7.799 -9.332 1.00 92.06 159 LEU A O 1
ATOM 1283 N N . GLU A 1 160 ? 1.575 -9.563 -9.880 1.00 90.69 160 GLU A N 1
ATOM 1284 C CA . GLU A 1 1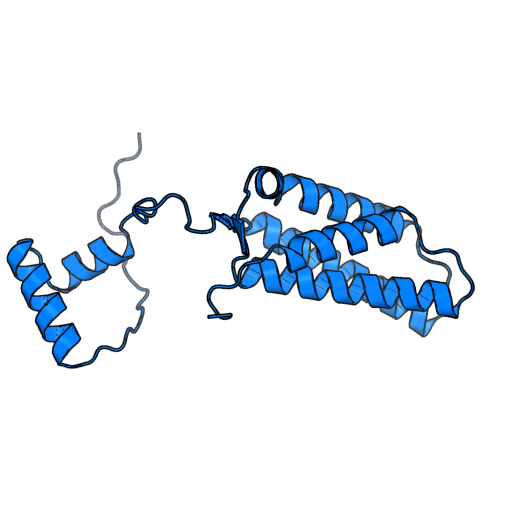60 ? 0.523 -10.555 -9.691 1.00 90.69 160 GLU A CA 1
ATOM 1285 C C . GLU A 1 160 ? 0.060 -10.617 -8.233 1.00 90.69 160 GLU A C 1
ATOM 1287 O O . GLU A 1 160 ? -1.141 -10.550 -7.970 1.00 90.69 160 GLU A O 1
ATOM 1292 N N . ALA A 1 161 ? 0.997 -10.649 -7.280 1.00 88.62 161 ALA A N 1
ATOM 1293 C CA . ALA A 1 161 ? 0.674 -10.660 -5.859 1.00 88.62 161 ALA A CA 1
ATOM 1294 C C . ALA A 1 161 ? -0.142 -9.425 -5.452 1.00 88.62 161 ALA A C 1
ATOM 1296 O O . ALA A 1 161 ? -1.202 -9.566 -4.842 1.00 88.62 161 ALA A O 1
ATOM 1297 N N . ILE A 1 162 ? 0.305 -8.221 -5.827 1.00 89.44 162 ILE A N 1
ATOM 1298 C CA . ILE A 1 162 ? -0.410 -6.973 -5.526 1.00 89.44 162 ILE A CA 1
ATOM 1299 C C . ILE A 1 162 ? -1.800 -6.984 -6.169 1.00 89.44 162 ILE A C 1
ATOM 1301 O O . ILE A 1 162 ? -2.773 -6.640 -5.501 1.00 89.44 162 ILE A O 1
ATOM 1305 N N . ARG A 1 163 ? -1.939 -7.425 -7.427 1.00 89.62 163 ARG A N 1
ATOM 1306 C CA . ARG A 1 163 ? -3.253 -7.545 -8.083 1.00 89.62 163 ARG A CA 1
ATOM 1307 C C . ARG A 1 163 ? -4.174 -8.510 -7.345 1.00 89.62 163 ARG A C 1
ATOM 1309 O O . ARG A 1 163 ? -5.332 -8.169 -7.135 1.00 89.62 163 ARG A O 1
ATOM 1316 N N . ALA A 1 164 ? -3.685 -9.686 -6.957 1.00 86.44 164 ALA A N 1
ATOM 1317 C CA . ALA A 1 164 ? -4.473 -10.666 -6.214 1.00 86.44 164 ALA A CA 1
ATOM 1318 C C . ALA A 1 164 ? -4.959 -10.085 -4.876 1.00 86.44 164 ALA A C 1
ATOM 1320 O O . ALA A 1 164 ? -6.142 -10.179 -4.555 1.00 86.44 164 ALA A O 1
ATOM 1321 N N . ILE A 1 165 ? -4.071 -9.395 -4.152 1.00 86.94 165 ILE A N 1
ATOM 1322 C CA . ILE A 1 165 ? -4.399 -8.726 -2.888 1.00 86.94 165 ILE A CA 1
ATOM 1323 C C . ILE A 1 165 ? -5.457 -7.636 -3.089 1.00 86.94 165 ILE A C 1
ATOM 1325 O O . ILE A 1 165 ? -6.432 -7.573 -2.343 1.00 86.94 165 ILE A O 1
ATOM 1329 N N . MET A 1 166 ? -5.290 -6.792 -4.103 1.00 86.38 166 MET A N 1
ATOM 1330 C CA . MET A 1 166 ? -6.215 -5.694 -4.383 1.00 86.38 166 MET A CA 1
ATOM 1331 C C . MET A 1 166 ? -7.587 -6.184 -4.868 1.00 86.38 166 MET A C 1
ATOM 1333 O O . MET A 1 166 ? -8.583 -5.533 -4.579 1.00 86.38 166 MET A O 1
ATOM 1337 N N . ARG A 1 167 ? -7.670 -7.324 -5.571 1.00 85.06 167 ARG A N 1
ATOM 1338 C CA . ARG A 1 167 ? -8.957 -7.926 -5.978 1.00 85.06 167 ARG A CA 1
ATOM 1339 C C . ARG A 1 167 ? -9.742 -8.507 -4.803 1.00 85.06 167 ARG A C 1
ATOM 1341 O O . ARG A 1 167 ? -10.966 -8.482 -4.828 1.00 85.06 167 ARG A O 1
ATOM 1348 N N . GLY A 1 168 ? -9.054 -9.055 -3.802 1.00 78.75 168 GLY A N 1
ATOM 1349 C CA . GLY A 1 168 ? -9.696 -9.602 -2.603 1.00 78.75 168 GLY A CA 1
ATOM 1350 C C . GLY A 1 168 ? -10.104 -8.546 -1.568 1.00 78.75 168 GLY A C 1
ATOM 1351 O O . GLY A 1 168 ? -10.823 -8.880 -0.628 1.00 78.75 168 GLY A O 1
ATOM 1352 N N . ASP A 1 169 ? -9.665 -7.291 -1.733 1.00 80.50 169 ASP A N 1
ATOM 1353 C CA . ASP A 1 169 ? -9.975 -6.180 -0.830 1.00 80.50 169 ASP A CA 1
ATOM 1354 C C . ASP A 1 169 ? -11.457 -5.785 -0.910 1.00 80.50 169 ASP A C 1
ATOM 1356 O O . ASP A 1 169 ? -11.909 -5.163 -1.873 1.00 80.50 169 ASP A O 1
ATOM 1360 N N . ARG A 1 170 ? -12.220 -6.117 0.135 1.00 72.31 170 ARG A N 1
ATOM 1361 C CA . ARG A 1 170 ? -13.625 -5.718 0.278 1.00 72.31 170 ARG A CA 1
ATOM 1362 C C . ARG A 1 170 ? -13.712 -4.372 0.981 1.00 72.31 170 ARG A C 1
ATOM 1364 O O . ARG A 1 170 ? -13.979 -4.310 2.181 1.00 72.31 170 ARG A O 1
ATOM 1371 N N . SER A 1 171 ? -13.441 -3.305 0.231 1.00 62.75 171 SER A N 1
ATOM 1372 C CA . SER A 1 171 ? -13.504 -1.941 0.755 1.00 62.75 171 SER A CA 1
ATOM 1373 C C . SER A 1 171 ? -14.846 -1.661 1.439 1.00 62.75 171 SER A C 1
ATOM 1375 O O . SER A 1 171 ? -15.878 -1.919 0.822 1.00 62.75 171 SER A O 1
ATOM 1377 N N . PRO A 1 172 ? -14.858 -1.082 2.654 1.00 53.53 172 PRO A N 1
ATOM 1378 C CA . PRO A 1 172 ? -16.101 -0.626 3.273 1.00 53.53 172 PRO A CA 1
ATOM 1379 C C . PRO A 1 172 ? -16.779 0.505 2.478 1.00 53.53 172 PRO A C 1
ATOM 1381 O O . PRO A 1 172 ? -17.978 0.683 2.620 1.00 53.53 172 PRO A O 1
ATOM 1384 N N . ASP A 1 173 ? -16.040 1.207 1.608 1.00 51.75 173 ASP A N 1
ATOM 1385 C CA . ASP A 1 173 ? -16.568 2.276 0.739 1.00 51.75 173 ASP A CA 1
ATOM 1386 C C . ASP A 1 173 ? -17.266 1.763 -0.540 1.00 51.75 173 ASP A C 1
ATOM 1388 O O . ASP A 1 173 ? -17.648 2.561 -1.389 1.00 51.75 173 ASP A O 1
ATOM 1392 N N . ALA A 1 174 ? -17.343 0.442 -0.747 1.00 45.44 174 ALA A N 1
ATOM 1393 C CA . ALA A 1 174 ? -17.907 -0.173 -1.957 1.00 45.44 174 ALA A CA 1
ATOM 1394 C C . ALA A 1 174 ? -19.340 -0.714 -1.761 1.00 45.44 174 ALA A C 1
ATOM 1396 O O . ALA A 1 174 ? -19.774 -1.565 -2.538 1.00 45.44 174 ALA A O 1
ATOM 1397 N N . ALA A 1 175 ? -20.038 -0.256 -0.718 1.00 36.44 175 ALA A N 1
ATOM 1398 C CA . ALA A 1 175 ? -21.426 -0.598 -0.410 1.00 36.44 175 ALA A CA 1
ATOM 1399 C C . ALA A 1 175 ? -22.312 0.649 -0.446 1.00 36.44 175 ALA A C 1
ATOM 1401 O O . ALA A 1 175 ? -21.864 1.689 0.087 1.00 36.44 175 ALA A O 1
#

Nearest PDB structures (foldseek):
  6oep-assembly1_C  TM=2.493E-01  e=1.696E+00  Mus musculus
  6awl-assembly1_B  TM=1.969E-01  e=6.030E+00  Homo sapiens

Solvent-accessible surface area (backbone atoms only — not comparable to full-atom values): 10589 Å² total; per-residue (Å²): 135,88,75,84,73,94,76,74,80,85,83,82,85,83,91,78,91,74,56,75,70,53,50,53,52,50,48,52,51,10,57,77,66,78,35,54,61,66,59,36,51,49,51,63,72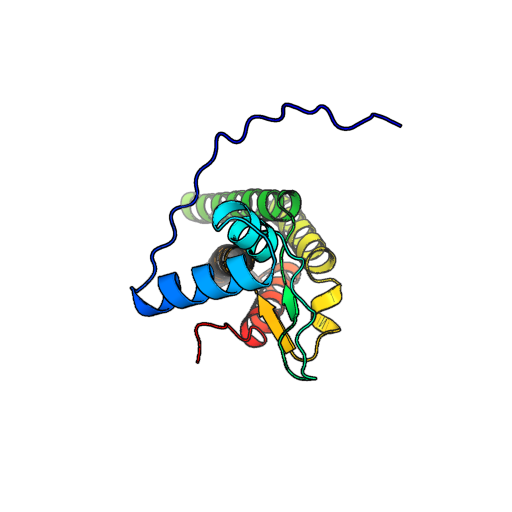,70,44,75,79,71,78,70,94,55,102,73,71,52,49,74,46,70,66,54,70,72,55,48,52,52,52,52,52,53,42,49,54,50,45,54,48,45,51,49,39,70,75,62,78,46,77,84,57,80,60,53,61,54,53,48,52,51,51,53,48,49,52,49,62,73,46,62,59,56,84,80,40,97,48,30,19,57,35,70,70,49,48,50,52,53,52,53,42,49,50,49,53,50,52,48,43,51,51,22,56,76,69,75,41,85,64,55,71,63,56,54,52,48,51,52,50,52,50,54,53,60,71,55,41,54,52,82,86,78,114

Mean predicted aligned error: 14.24 Å

Secondary structure (DSSP, 8-state):
-PPPPS-------------HHHHHHHHHHHHHTT--HHHHHHHHHHSPPPPPSSTTPPEEE---HHHHHHHHHHHHHHHHHHHHHHHH-PPPPHHHHHHHHHHHHHHHHHTSSGGG-SSEEE-HHHHHHHHHHHHHHHHHHHHHHHTTPPPPHHHHHHHHHHHHHHHHB--GGG-

Radius of gyration: 22.97 Å; Cα contacts (8 Å, |Δi|>4): 116; chains: 1; bounding box: 52×36×64 Å

pLDDT: mean 79.74, std 12.52, range [36.44, 92.06]